Protein AF-A0A0K1FFZ5-F1 (afdb_monomer_lite)

Radius of gyration: 15.05 Å; chains: 1; bounding box: 40×36×36 Å

Sequence (131 aa):
MDTDAEDVLWRAVDPLKYEVVLKKSTYDAHIIGDHSEEDGAERKLYGGQAKSVIERPRFIILLGTKGGRERLMYLDFVLVPKDGRIKLRGLTVIVEKDTMPREVVTWNPINKLKMNCLAEEVVYDGRKAGQ

pLDDT: mean 81.01, std 15.03, range [40.09, 96.19]

Structure (mmCIF, N/CA/C/O backbone):
data_AF-A0A0K1FFZ5-F1
#
_entry.id   AF-A0A0K1FFZ5-F1
#
loop_
_atom_site.group_PDB
_atom_site.id
_atom_site.type_symbol
_atom_site.label_atom_id
_atom_site.label_alt_id
_atom_site.label_comp_id
_atom_site.label_asym_id
_atom_site.label_entity_id
_atom_site.label_seq_id
_atom_site.pdbx_PDB_ins_code
_atom_site.Cartn_x
_atom_site.Cartn_y
_atom_site.Cartn_z
_atom_site.occupancy
_atom_site.B_iso_or_equiv
_atom_site.auth_seq_id
_atom_site.auth_comp_id
_atom_site.auth_asym_id
_atom_site.auth_atom_id
_atom_site.pdbx_PDB_model_num
ATOM 1 N N . MET A 1 1 ? -22.599 16.284 -15.612 1.00 40.09 1 MET A N 1
ATOM 2 C CA . MET A 1 1 ? -21.389 16.478 -14.791 1.00 40.09 1 MET A CA 1
ATOM 3 C C . MET A 1 1 ? -20.983 15.089 -14.349 1.00 40.09 1 MET A C 1
ATOM 5 O O . MET A 1 1 ? -21.634 14.569 -13.464 1.00 40.09 1 MET A O 1
ATOM 9 N N . ASP A 1 2 ? -20.041 14.468 -15.057 1.00 40.44 2 ASP A N 1
ATOM 10 C CA . ASP A 1 2 ? -19.559 13.097 -14.799 1.00 40.44 2 ASP A CA 1
ATOM 11 C C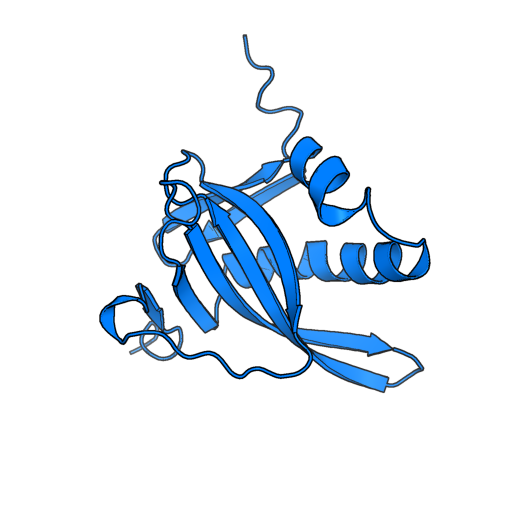 . ASP A 1 2 ? -18.109 12.973 -15.308 1.00 40.44 2 ASP A C 1
ATOM 13 O O . ASP A 1 2 ? -17.758 12.113 -16.106 1.00 40.44 2 ASP A O 1
ATOM 17 N N . THR A 1 3 ? -17.256 13.919 -14.915 1.00 43.94 3 THR A N 1
ATOM 18 C CA . THR A 1 3 ? -15.851 13.980 -15.359 1.00 43.94 3 THR A CA 1
ATOM 19 C C . THR A 1 3 ? -14.893 13.178 -14.476 1.00 43.94 3 THR A C 1
ATOM 21 O O . THR A 1 3 ? -13.750 12.981 -14.863 1.00 43.94 3 THR A O 1
ATOM 24 N N . ASP A 1 4 ? -15.337 12.651 -13.330 1.00 52.41 4 ASP A N 1
ATOM 25 C CA . ASP A 1 4 ? -14.453 11.922 -12.402 1.00 52.41 4 ASP A CA 1
ATOM 26 C C . ASP A 1 4 ? -14.256 10.439 -12.768 1.00 52.41 4 ASP A C 1
ATOM 28 O O . ASP A 1 4 ? -13.361 9.776 -12.242 1.00 52.41 4 ASP A O 1
ATOM 32 N N . ALA A 1 5 ? -15.078 9.894 -13.671 1.00 51.69 5 ALA A N 1
ATOM 33 C CA . ALA A 1 5 ? -14.983 8.496 -14.092 1.00 51.69 5 ALA A CA 1
ATOM 34 C C . ALA A 1 5 ? -13.907 8.254 -15.166 1.00 51.69 5 ALA A C 1
ATOM 36 O O . ALA A 1 5 ? -13.362 7.152 -15.229 1.00 51.69 5 ALA A O 1
ATOM 37 N N . GLU A 1 6 ? -13.580 9.260 -15.985 1.00 54.31 6 GLU A N 1
ATOM 38 C CA . GLU A 1 6 ? -12.656 9.107 -17.122 1.00 54.31 6 GLU A CA 1
ATOM 39 C C . GLU A 1 6 ? -11.170 9.099 -16.715 1.00 54.31 6 GLU A C 1
ATOM 41 O O . GLU A 1 6 ? -10.327 8.627 -17.476 1.00 54.31 6 GLU A O 1
ATOM 46 N N . ASP A 1 7 ? -10.848 9.515 -15.485 1.00 78.81 7 ASP A N 1
ATOM 47 C CA . ASP A 1 7 ? -9.468 9.626 -14.996 1.00 78.81 7 ASP A CA 1
ATOM 48 C C . ASP A 1 7 ? -9.029 8.487 -14.060 1.00 78.81 7 ASP A C 1
ATOM 50 O O . ASP A 1 7 ? -7.956 8.556 -13.463 1.00 78.81 7 ASP A O 1
ATOM 54 N N . VAL A 1 8 ? -9.808 7.415 -13.903 1.00 83.31 8 VAL A N 1
ATOM 55 C CA . VAL A 1 8 ? -9.442 6.287 -13.025 1.00 83.31 8 VAL A CA 1
ATOM 56 C C . VAL A 1 8 ? -8.723 5.192 -13.816 1.00 83.31 8 VAL A C 1
ATOM 58 O O . VAL A 1 8 ? -9.310 4.552 -14.682 1.00 83.31 8 VAL A O 1
ATOM 61 N N . LEU A 1 9 ? -7.458 4.919 -13.478 1.00 84.38 9 LEU A N 1
ATOM 62 C CA . LEU A 1 9 ? -6.666 3.851 -14.103 1.00 84.38 9 LEU A CA 1
ATOM 63 C C . LEU A 1 9 ? -7.110 2.461 -13.649 1.00 84.38 9 LEU A C 1
ATOM 65 O O . LEU A 1 9 ? -7.187 1.534 -14.452 1.00 84.38 9 LEU A O 1
ATOM 69 N N . TRP A 1 10 ? -7.372 2.297 -12.354 1.00 90.44 10 TRP A N 1
ATOM 70 C CA . TRP A 1 10 ? -7.927 1.063 -11.814 1.00 90.44 10 TRP A CA 1
ATOM 71 C C . TRP A 1 10 ? -8.616 1.290 -10.476 1.00 90.44 10 TRP A C 1
ATOM 73 O O . TRP A 1 10 ? -8.389 2.280 -9.777 1.00 90.44 10 TRP A O 1
ATOM 83 N N . ARG A 1 11 ? -9.447 0.309 -10.125 1.00 92.88 11 ARG A N 1
ATOM 84 C CA . ARG A 1 11 ? -10.164 0.207 -8.856 1.00 92.88 11 ARG A CA 1
ATOM 85 C C . ARG A 1 11 ? -9.849 -1.131 -8.193 1.00 92.88 11 ARG A C 1
ATOM 87 O O . ARG A 1 11 ? -9.665 -2.135 -8.892 1.00 92.88 11 ARG A O 1
ATOM 94 N N . ALA A 1 12 ? -9.771 -1.123 -6.871 1.00 93.88 12 ALA A N 1
ATOM 95 C CA . ALA A 1 12 ? -9.561 -2.283 -6.016 1.00 93.88 12 ALA A CA 1
ATOM 96 C C . ALA A 1 12 ? -10.441 -2.168 -4.770 1.00 93.88 12 ALA A C 1
ATOM 98 O O . ALA A 1 12 ? -10.812 -1.069 -4.367 1.00 93.88 12 ALA A O 1
ATOM 99 N N . VAL A 1 13 ? -10.758 -3.300 -4.150 1.00 95.06 13 VAL A N 1
ATOM 100 C CA . VAL A 1 13 ? -11.467 -3.335 -2.868 1.00 95.06 13 VAL A CA 1
ATOM 101 C C . VAL A 1 13 ? -10.536 -3.944 -1.836 1.00 95.06 13 VAL A C 1
ATOM 103 O O . VAL A 1 13 ? -10.008 -5.035 -2.057 1.00 95.06 13 VAL A O 1
ATOM 106 N N . ASP A 1 14 ? -10.327 -3.237 -0.730 1.00 94.25 14 ASP A N 1
ATOM 107 C CA . ASP A 1 14 ? -9.479 -3.719 0.354 1.00 94.25 14 ASP A CA 1
ATOM 108 C C . ASP A 1 14 ? -10.178 -4.812 1.203 1.00 94.25 14 ASP A C 1
ATOM 110 O O . ASP A 1 14 ? -11.401 -5.007 1.128 1.00 94.25 14 ASP A O 1
ATOM 114 N N . PRO A 1 15 ? -9.438 -5.546 2.056 1.00 94.19 15 PRO A N 1
ATOM 115 C CA . PRO A 1 15 ? -10.032 -6.512 2.985 1.00 94.19 15 PRO A CA 1
ATOM 116 C C . PRO A 1 15 ? -11.054 -5.916 3.963 1.00 94.19 15 PRO A C 1
ATOM 118 O O . PRO A 1 15 ? -11.916 -6.641 4.460 1.00 94.19 15 PRO A O 1
ATOM 121 N N . LEU A 1 16 ? -10.980 -4.608 4.219 1.00 92.50 16 LEU A N 1
ATOM 122 C CA . LEU A 1 16 ? -11.894 -3.851 5.076 1.00 92.50 16 LEU A CA 1
ATOM 123 C C . LEU A 1 16 ? -13.149 -3.366 4.318 1.00 92.50 16 LEU A C 1
ATOM 125 O O . LEU A 1 16 ? -13.971 -2.662 4.899 1.00 92.50 16 LEU A O 1
ATOM 129 N N . LYS A 1 17 ? -13.319 -3.787 3.054 1.00 94.00 17 LYS A N 1
ATOM 130 C CA . LYS A 1 17 ? -14.441 -3.486 2.149 1.00 94.00 17 LYS A CA 1
ATOM 131 C C . LYS A 1 17 ? -14.520 -2.036 1.664 1.00 94.00 17 LYS A C 1
ATOM 133 O O . LYS A 1 17 ? -15.564 -1.634 1.155 1.00 94.00 17 LYS A O 1
ATOM 138 N N . TYR A 1 18 ? -13.435 -1.272 1.751 1.00 93.56 18 TYR A N 1
ATOM 139 C CA . TYR A 1 18 ? -13.359 0.057 1.150 1.00 93.56 18 TYR A CA 1
ATOM 140 C C . TYR A 1 18 ? -12.881 -0.022 -0.300 1.00 93.56 18 TYR A C 1
ATOM 142 O O . TYR A 1 18 ? -11.944 -0.751 -0.630 1.00 93.56 18 TYR A O 1
ATOM 150 N N . GLU A 1 19 ? -13.521 0.764 -1.165 1.00 94.75 19 GLU A N 1
ATOM 151 C CA . GLU A 1 19 ? -13.064 0.976 -2.536 1.00 94.75 19 GLU A CA 1
ATOM 152 C C . GLU A 1 19 ? -11.848 1.908 -2.532 1.00 94.75 19 GLU A C 1
ATOM 154 O O . GLU A 1 19 ? -11.870 2.978 -1.918 1.00 94.75 19 GLU A O 1
ATOM 159 N N . VAL A 1 20 ? -10.794 1.488 -3.226 1.00 94.00 20 VAL A N 1
ATOM 160 C CA . VAL A 1 20 ? -9.546 2.222 -3.416 1.00 94.00 20 VAL A CA 1
ATOM 161 C C . VAL A 1 20 ? -9.312 2.404 -4.913 1.00 94.00 20 VAL A C 1
ATOM 163 O O . VAL A 1 20 ? -9.380 1.445 -5.687 1.00 94.00 20 VAL A O 1
ATOM 166 N N . VAL A 1 21 ? -9.008 3.628 -5.330 1.00 93.31 21 VAL A N 1
ATOM 167 C CA . VAL A 1 21 ? -8.819 3.995 -6.733 1.00 93.31 21 VAL A CA 1
ATOM 168 C C . VAL A 1 21 ? -7.445 4.600 -6.974 1.00 93.31 21 VAL A C 1
ATOM 170 O O . VAL A 1 21 ? -6.914 5.352 -6.154 1.00 93.31 21 VAL A O 1
ATOM 173 N N . LEU A 1 22 ? -6.883 4.300 -8.143 1.00 89.69 22 LEU A N 1
ATOM 174 C CA . LEU A 1 22 ? -5.755 5.038 -8.693 1.00 89.69 22 LEU A CA 1
ATOM 175 C C . LEU A 1 22 ? -6.256 5.966 -9.794 1.00 89.69 22 LEU A C 1
ATOM 177 O O . LEU A 1 22 ? -6.754 5.499 -10.819 1.00 89.69 22 LEU A O 1
ATOM 181 N N . LYS A 1 23 ? -6.053 7.270 -9.610 1.00 86.75 23 LYS A N 1
ATOM 182 C CA . LYS A 1 23 ? -6.292 8.274 -10.648 1.00 86.75 23 LYS A CA 1
ATOM 183 C C . LYS A 1 23 ? -5.070 8.437 -11.551 1.00 86.75 23 LYS A C 1
ATOM 185 O O . LYS A 1 23 ? -3.927 8.329 -11.102 1.00 86.75 23 LYS A O 1
ATOM 190 N N . LYS A 1 24 ? -5.319 8.736 -12.822 1.00 79.19 24 LYS A N 1
ATOM 191 C CA . LYS A 1 24 ? -4.317 8.999 -13.853 1.00 79.19 24 LYS A CA 1
ATOM 192 C C . LYS A 1 24 ? -3.487 10.234 -13.517 1.00 79.19 24 LYS A C 1
ATOM 194 O O . LYS A 1 24 ? -2.270 10.176 -13.607 1.00 79.19 24 LYS A O 1
ATOM 199 N N . SER A 1 25 ? -4.118 11.292 -13.009 1.00 75.75 25 SER A N 1
ATOM 200 C CA . SER A 1 25 ? -3.424 12.489 -12.519 1.00 75.75 25 SER A CA 1
ATOM 201 C C . SER A 1 25 ? -2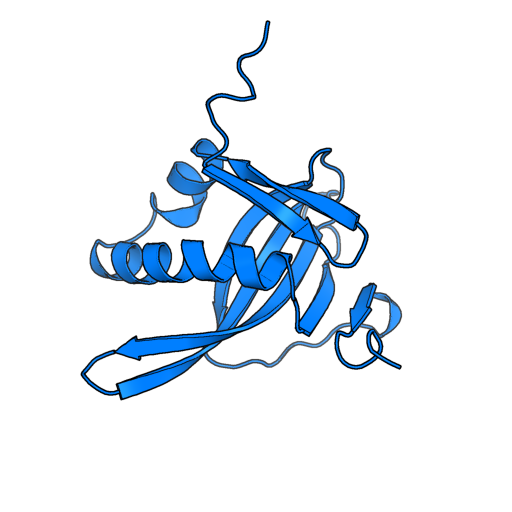.416 12.174 -11.407 1.00 75.75 25 SER A C 1
ATOM 203 O O . SER A 1 25 ? -1.280 12.636 -11.466 1.00 75.75 25 SER A O 1
ATOM 205 N N . THR A 1 26 ? -2.783 11.331 -10.435 1.00 74.12 26 THR A N 1
ATOM 206 C CA . THR A 1 26 ? -1.863 10.885 -9.375 1.00 74.12 26 THR A CA 1
ATOM 207 C C . THR A 1 26 ? -0.725 10.032 -9.930 1.00 74.12 26 THR A C 1
ATOM 209 O O . THR A 1 26 ? 0.424 10.179 -9.519 1.00 74.12 26 THR A O 1
ATOM 212 N N . TYR A 1 27 ? -1.027 9.150 -10.880 1.00 70.62 27 TYR A N 1
ATOM 213 C CA . TYR A 1 27 ? -0.032 8.306 -11.532 1.00 70.62 27 TYR A CA 1
ATOM 214 C C . TYR A 1 27 ? 0.997 9.122 -12.326 1.00 70.62 27 TYR A C 1
ATOM 216 O O . TYR A 1 27 ? 2.206 8.933 -12.169 1.00 70.62 27 TYR A O 1
ATOM 224 N N . ASP A 1 28 ? 0.530 10.079 -13.119 1.00 65.12 28 ASP A N 1
ATOM 225 C CA . ASP A 1 28 ? 1.393 10.910 -13.947 1.00 65.12 28 ASP A CA 1
ATOM 226 C C . ASP A 1 28 ? 2.219 11.876 -13.078 1.00 65.12 28 ASP A C 1
ATOM 228 O O . ASP A 1 28 ? 3.431 11.979 -13.266 1.00 65.12 28 ASP A O 1
ATOM 232 N N . ALA A 1 29 ? 1.610 12.506 -12.065 1.00 62.22 29 ALA A N 1
ATOM 233 C CA . ALA A 1 29 ? 2.269 13.519 -11.236 1.00 62.22 29 ALA A CA 1
ATOM 234 C C . ALA A 1 29 ? 3.182 12.955 -10.133 1.00 62.22 29 ALA A C 1
ATOM 236 O O . ALA A 1 29 ? 4.249 13.506 -9.888 1.00 62.22 29 ALA A O 1
ATOM 237 N N . HIS A 1 30 ? 2.783 11.884 -9.441 1.00 60.62 30 HIS A N 1
ATOM 238 C CA . HIS A 1 30 ? 3.491 11.405 -8.242 1.00 60.62 30 HIS A CA 1
ATOM 239 C C . HIS A 1 30 ? 4.253 10.096 -8.443 1.00 60.62 30 HIS A C 1
ATOM 241 O O . HIS A 1 30 ? 5.024 9.694 -7.568 1.00 60.62 30 HIS A O 1
ATOM 247 N N . ILE A 1 31 ? 4.037 9.406 -9.567 1.00 60.88 31 ILE A N 1
ATOM 248 C CA . ILE A 1 31 ? 4.573 8.059 -9.777 1.00 60.88 31 ILE A CA 1
ATOM 249 C C . ILE A 1 31 ? 5.517 8.015 -10.976 1.00 60.88 31 ILE A C 1
ATOM 251 O O . ILE A 1 31 ? 6.605 7.457 -10.837 1.00 60.88 31 ILE A O 1
ATOM 255 N N . ILE A 1 32 ? 5.168 8.619 -12.114 1.00 58.34 32 ILE A N 1
ATOM 256 C CA . ILE A 1 32 ? 6.045 8.646 -13.297 1.00 58.34 32 ILE A CA 1
ATOM 257 C C . ILE A 1 32 ? 6.853 9.947 -13.412 1.00 58.34 32 ILE A C 1
ATOM 259 O O . ILE A 1 32 ? 8.036 9.874 -13.731 1.00 58.34 32 ILE A O 1
ATOM 263 N N . GLY A 1 33 ? 6.245 11.109 -13.149 1.00 50.53 33 GLY A N 1
ATOM 264 C CA . GLY A 1 33 ? 6.771 12.417 -13.568 1.00 50.53 33 GLY A CA 1
ATOM 265 C C . GLY A 1 33 ? 8.168 12.813 -13.071 1.00 50.53 33 GLY A C 1
ATOM 266 O O . GLY A 1 33 ? 8.873 13.513 -13.789 1.00 50.53 33 GLY A O 1
ATOM 267 N N . ASP A 1 34 ? 8.600 12.334 -11.902 1.00 51.91 34 ASP A N 1
ATOM 268 C CA . ASP A 1 34 ? 9.867 12.752 -11.270 1.00 51.91 34 ASP A CA 1
ATOM 269 C C . ASP A 1 34 ? 11.048 11.780 -11.488 1.00 51.91 34 ASP A C 1
ATOM 271 O O . ASP A 1 34 ? 12.075 11.884 -10.813 1.00 51.91 34 ASP A O 1
ATOM 275 N N . HIS A 1 35 ? 10.925 10.796 -12.388 1.00 53.81 35 HIS A N 1
ATOM 276 C CA . HIS A 1 35 ? 11.851 9.658 -12.428 1.00 53.81 35 HIS A CA 1
ATOM 277 C C . HIS A 1 35 ? 12.456 9.375 -13.808 1.00 53.81 35 HIS A C 1
ATOM 279 O O . HIS A 1 35 ? 11.824 9.572 -14.843 1.00 53.81 35 HIS A O 1
ATOM 285 N N . SER A 1 36 ? 13.705 8.893 -13.817 1.00 56.06 36 SER A N 1
ATOM 286 C CA . SER A 1 36 ? 14.419 8.487 -15.035 1.00 56.06 36 SER A CA 1
ATOM 287 C C . SER A 1 36 ? 13.694 7.347 -15.768 1.00 56.06 36 SER A C 1
ATOM 289 O O . SER A 1 36 ? 12.915 6.605 -15.168 1.00 56.06 36 SER A O 1
ATOM 291 N N . GLU A 1 37 ? 13.960 7.168 -17.067 1.00 54.56 37 GLU A N 1
ATOM 292 C CA . GLU A 1 37 ? 13.309 6.129 -17.889 1.00 54.56 37 GLU A CA 1
ATOM 293 C C . GLU A 1 37 ? 13.448 4.706 -17.302 1.00 54.56 37 GLU A C 1
ATOM 295 O O . GLU A 1 37 ? 12.499 3.919 -17.367 1.00 54.56 37 GLU A O 1
ATOM 300 N N . GLU A 1 38 ? 14.583 4.390 -16.662 1.00 54.06 38 GLU A N 1
ATOM 301 C CA . GLU A 1 38 ? 14.796 3.117 -15.954 1.00 54.06 38 GLU A CA 1
ATOM 302 C C . GLU A 1 38 ? 13.904 2.966 -14.709 1.00 54.06 38 GLU A C 1
ATOM 304 O O . GLU A 1 38 ? 13.291 1.912 -14.512 1.00 54.06 38 GLU A O 1
ATOM 309 N N . ASP A 1 39 ? 13.771 4.017 -13.893 1.00 58.22 39 ASP A N 1
ATOM 310 C CA . ASP A 1 39 ? 12.868 4.018 -12.734 1.00 58.22 39 ASP A CA 1
ATOM 311 C C . ASP A 1 39 ? 11.396 3.932 -13.183 1.00 58.22 39 ASP A C 1
ATOM 313 O O . ASP A 1 39 ? 10.578 3.275 -12.533 1.00 58.22 39 ASP A O 1
ATOM 317 N N . GLY A 1 40 ? 11.047 4.549 -14.316 1.00 58.09 40 GLY A N 1
ATOM 318 C CA . GLY A 1 40 ? 9.703 4.510 -14.894 1.00 58.09 40 GLY A CA 1
ATOM 319 C C . GLY A 1 40 ? 9.265 3.101 -15.306 1.00 58.09 40 GLY A C 1
ATOM 320 O O . GLY A 1 40 ? 8.112 2.719 -15.080 1.00 58.09 40 GLY A O 1
ATOM 321 N N . ALA A 1 41 ? 10.176 2.294 -15.862 1.00 62.47 41 ALA A N 1
ATOM 322 C CA . ALA A 1 41 ? 9.902 0.904 -16.229 1.00 62.47 41 ALA A CA 1
ATOM 323 C C . ALA A 1 41 ? 9.685 0.009 -14.994 1.00 62.47 41 ALA A C 1
ATOM 325 O O . ALA A 1 41 ? 8.715 -0.755 -14.950 1.00 62.47 41 ALA A O 1
ATOM 326 N N . GLU A 1 42 ? 10.524 0.148 -13.959 1.00 64.56 42 GLU A N 1
ATOM 327 C CA . GLU A 1 42 ? 10.325 -0.569 -12.692 1.00 64.56 42 GLU A CA 1
ATOM 328 C C . GLU A 1 42 ? 9.010 -0.137 -12.012 1.00 64.56 42 GLU A C 1
ATOM 330 O O . GLU A 1 42 ? 8.241 -0.978 -11.549 1.00 64.56 42 GLU A O 1
ATOM 335 N N . ARG A 1 43 ? 8.672 1.157 -12.013 1.00 64.62 43 ARG A N 1
ATOM 336 C CA . ARG A 1 43 ? 7.420 1.669 -11.424 1.00 64.62 43 ARG A CA 1
ATOM 337 C C . ARG A 1 43 ? 6.160 1.228 -12.155 1.00 64.62 43 ARG A C 1
ATOM 339 O O . ARG A 1 43 ? 5.156 0.956 -11.492 1.00 64.62 43 ARG A O 1
ATOM 346 N N . LYS A 1 44 ? 6.207 1.089 -13.482 1.00 68.25 44 LYS A N 1
ATOM 347 C CA . LYS A 1 44 ? 5.121 0.483 -14.270 1.00 68.25 44 LYS A CA 1
ATOM 348 C C . LYS A 1 44 ? 4.869 -0.966 -13.860 1.00 68.25 44 LYS A C 1
ATOM 350 O O . LYS A 1 44 ? 3.713 -1.338 -13.671 1.00 68.25 44 LYS A O 1
ATOM 355 N N . LEU A 1 45 ? 5.931 -1.749 -13.649 1.00 74.81 45 LEU A N 1
ATOM 356 C CA . LEU A 1 45 ? 5.821 -3.127 -13.160 1.00 74.81 45 LEU A CA 1
ATOM 357 C C . LEU A 1 45 ? 5.141 -3.179 -11.783 1.00 74.81 45 LEU A C 1
ATOM 359 O O . LEU A 1 45 ? 4.239 -3.992 -11.569 1.00 74.81 45 LEU A O 1
ATOM 363 N N . TYR A 1 46 ? 5.517 -2.277 -10.872 1.00 79.75 46 TYR A N 1
ATOM 364 C CA . TYR A 1 46 ? 4.877 -2.198 -9.559 1.00 79.75 46 TYR A CA 1
ATOM 365 C C . TYR A 1 46 ? 3.426 -1.725 -9.626 1.00 79.75 46 TYR A C 1
ATOM 367 O O . TYR A 1 46 ? 2.661 -2.109 -8.757 1.00 79.75 46 TYR A O 1
ATOM 375 N N . GLY A 1 47 ? 3.004 -0.959 -10.637 1.00 77.50 47 GLY A N 1
ATOM 376 C CA . GLY A 1 47 ? 1.619 -0.483 -10.748 1.00 77.50 47 GLY A CA 1
ATOM 377 C C . GLY A 1 47 ? 0.589 -1.617 -10.807 1.00 77.50 47 GLY A C 1
ATOM 378 O O . GLY A 1 47 ? -0.427 -1.565 -10.114 1.00 77.50 47 GLY A O 1
ATOM 379 N N . GLY A 1 48 ? 0.880 -2.681 -11.564 1.00 78.38 48 GLY A N 1
ATOM 380 C CA . GLY A 1 48 ? 0.035 -3.881 -11.584 1.00 78.38 48 GLY A CA 1
ATOM 381 C C . GLY A 1 48 ? 0.046 -4.633 -10.249 1.00 78.38 48 GLY A C 1
ATOM 382 O O . GLY A 1 48 ? -0.981 -5.141 -9.809 1.00 78.38 48 GLY A O 1
ATOM 383 N N . GLN A 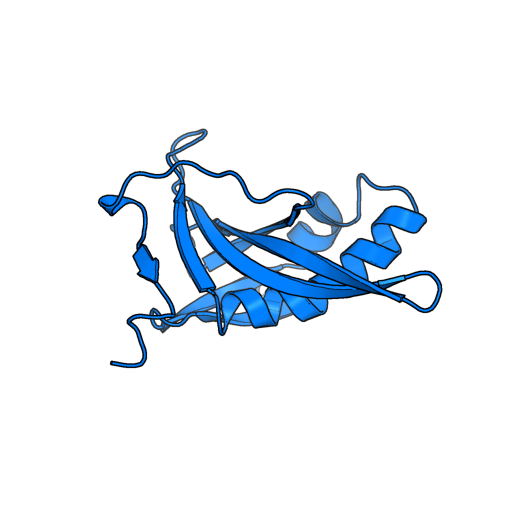1 49 ? 1.193 -4.657 -9.570 1.00 88.38 49 GLN A N 1
ATOM 384 C CA . GLN A 1 49 ? 1.347 -5.320 -8.274 1.00 88.38 49 GLN A CA 1
ATOM 385 C C . GLN A 1 49 ? 0.725 -4.511 -7.127 1.00 88.38 49 GLN A C 1
ATOM 387 O O . GLN A 1 49 ? 0.197 -5.099 -6.191 1.00 88.38 49 GLN A O 1
ATOM 392 N N . ALA A 1 50 ? 0.725 -3.179 -7.211 1.00 90.50 50 ALA A N 1
ATOM 393 C CA . ALA A 1 50 ? 0.157 -2.275 -6.219 1.00 90.50 50 ALA A CA 1
ATOM 394 C C . ALA A 1 50 ? -1.338 -2.535 -6.038 1.00 90.50 50 ALA A C 1
ATOM 396 O O . ALA A 1 50 ? -1.810 -2.600 -4.906 1.00 90.50 50 ALA A O 1
ATOM 397 N N . LYS A 1 51 ? -2.060 -2.783 -7.138 1.00 92.94 51 LYS A N 1
ATOM 398 C CA . LYS A 1 51 ? -3.456 -3.222 -7.083 1.00 92.94 51 LYS A CA 1
ATOM 399 C C . LYS A 1 51 ? -3.609 -4.494 -6.237 1.00 92.94 51 LYS A C 1
ATOM 401 O O . LYS A 1 51 ? -4.416 -4.515 -5.314 1.00 92.94 51 LYS A O 1
ATOM 406 N N . SER A 1 52 ? -2.793 -5.517 -6.491 1.00 92.12 52 SER A N 1
ATOM 407 C CA . SER A 1 52 ? -2.815 -6.763 -5.713 1.00 92.12 52 SER A CA 1
ATOM 408 C C . SER A 1 52 ? -2.480 -6.545 -4.234 1.00 92.12 52 SER A C 1
ATOM 410 O O . SER A 1 52 ? -3.093 -7.176 -3.378 1.00 92.12 52 SER A O 1
ATOM 412 N N . VAL A 1 53 ? -1.553 -5.629 -3.922 1.00 94.88 53 VAL A N 1
ATOM 413 C CA . VAL A 1 53 ? -1.223 -5.251 -2.536 1.00 94.88 53 VAL A CA 1
ATOM 414 C C . VAL A 1 53 ? -2.406 -4.580 -1.835 1.00 94.88 53 VAL A C 1
ATOM 416 O O . VAL A 1 53 ? -2.585 -4.789 -0.641 1.00 94.88 53 VAL A O 1
ATOM 419 N N . ILE A 1 54 ? -3.239 -3.815 -2.546 1.00 96.19 54 ILE A N 1
ATOM 420 C CA . ILE A 1 54 ? -4.482 -3.269 -1.980 1.00 96.19 54 ILE A CA 1
ATOM 421 C C . ILE A 1 54 ? -5.517 -4.370 -1.726 1.00 96.19 54 ILE A C 1
ATOM 423 O O . ILE A 1 54 ? -6.149 -4.384 -0.673 1.00 96.19 54 ILE A O 1
ATOM 427 N N . GLU A 1 55 ? -5.699 -5.290 -2.675 1.00 94.56 55 GLU A N 1
ATOM 428 C CA . GLU A 1 55 ? -6.717 -6.346 -2.577 1.00 94.56 55 GLU A CA 1
ATOM 429 C C . GLU A 1 55 ? -6.367 -7.402 -1.519 1.00 94.56 55 GLU A C 1
ATOM 431 O O . GLU A 1 55 ? -7.251 -7.957 -0.861 1.00 94.56 55 GLU A O 1
ATOM 436 N N . ARG A 1 56 ? -5.075 -7.715 -1.365 1.00 93.62 56 ARG A N 1
ATOM 437 C CA . ARG A 1 56 ? -4.569 -8.759 -0.463 1.00 93.62 56 ARG A CA 1
ATOM 438 C C . ARG A 1 56 ? -3.292 -8.313 0.262 1.00 93.62 56 ARG A C 1
ATOM 440 O O . ARG A 1 56 ? -2.257 -8.955 0.112 1.00 93.62 56 ARG A O 1
ATOM 447 N N . PRO A 1 57 ? -3.340 -7.238 1.063 1.00 95.50 57 PRO A N 1
ATOM 448 C CA . PRO A 1 57 ? -2.186 -6.782 1.818 1.00 95.50 57 PRO A CA 1
ATOM 449 C C . PRO A 1 57 ? -1.764 -7.831 2.845 1.00 95.50 57 PRO A C 1
ATOM 451 O O . PRO A 1 57 ? -2.585 -8.573 3.390 1.00 95.50 57 PRO A O 1
ATOM 454 N N . ARG A 1 58 ?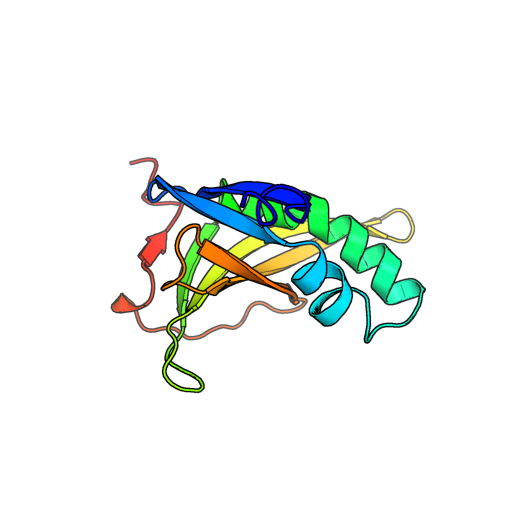 -0.483 -7.822 3.208 1.00 94.31 58 ARG A N 1
ATOM 455 C CA . ARG A 1 58 ? -0.016 -8.486 4.423 1.00 94.31 58 ARG A CA 1
ATOM 456 C C . ARG A 1 58 ? -0.402 -7.690 5.665 1.00 94.31 58 ARG A C 1
ATOM 458 O O . ARG A 1 58 ? -0.829 -8.286 6.652 1.00 94.31 58 ARG A O 1
ATOM 465 N N . PHE A 1 59 ? -0.265 -6.368 5.602 1.00 94.38 59 PHE A N 1
ATOM 466 C CA . PHE A 1 59 ? -0.645 -5.445 6.668 1.00 94.38 59 PHE A CA 1
ATOM 467 C C . PHE A 1 59 ? -1.310 -4.192 6.098 1.00 94.38 59 PHE A C 1
ATOM 469 O O . PHE A 1 59 ? -0.922 -3.725 5.025 1.00 94.38 59 PHE A O 1
ATOM 476 N N . ILE A 1 60 ? -2.261 -3.629 6.848 1.00 95.88 60 ILE A N 1
ATOM 477 C CA . ILE A 1 60 ? -2.727 -2.247 6.665 1.00 95.88 60 ILE A CA 1
ATOM 478 C C . ILE A 1 60 ? -2.406 -1.493 7.945 1.00 95.88 60 ILE A C 1
ATOM 480 O O . ILE A 1 60 ? -2.791 -1.924 9.034 1.00 95.88 60 ILE A O 1
ATOM 484 N N . ILE A 1 61 ? -1.680 -0.390 7.806 1.00 94.44 61 ILE A N 1
ATOM 485 C CA . ILE A 1 61 ? -1.153 0.378 8.929 1.00 94.44 61 ILE A CA 1
ATOM 486 C C . ILE A 1 61 ? -1.587 1.829 8.781 1.00 94.44 61 ILE A C 1
ATOM 488 O O . ILE A 1 61 ? -1.413 2.431 7.722 1.00 94.44 61 ILE A O 1
ATOM 492 N N . LEU A 1 62 ? -2.167 2.381 9.839 1.00 93.06 62 LEU A N 1
ATOM 493 C CA . LEU A 1 62 ? -2.520 3.784 9.937 1.00 93.06 62 LEU A CA 1
ATOM 494 C C . LEU A 1 62 ? -1.245 4.598 10.153 1.00 93.06 62 LEU A C 1
ATOM 496 O O . LEU A 1 62 ? -0.527 4.410 11.129 1.00 93.06 62 LEU A O 1
ATOM 500 N N . LEU A 1 63 ? -0.958 5.497 9.221 1.00 88.19 63 LEU A N 1
ATOM 501 C CA . LEU A 1 63 ? 0.115 6.468 9.343 1.00 88.19 63 LEU A CA 1
ATOM 502 C C . LEU A 1 63 ? -0.449 7.759 9.933 1.00 88.19 63 LEU A C 1
ATOM 504 O O . LEU A 1 63 ? -1.444 8.293 9.436 1.00 88.19 63 LEU A O 1
ATOM 508 N N . GLY A 1 64 ? 0.228 8.278 10.959 1.00 72.94 64 GLY A N 1
ATOM 509 C CA . GLY A 1 64 ? -0.106 9.561 11.566 1.00 72.94 64 GLY A CA 1
ATOM 510 C C . GLY A 1 64 ? -0.099 10.730 10.571 1.00 72.94 64 GLY A C 1
ATOM 511 O O . GLY A 1 64 ? 0.540 10.703 9.514 1.00 72.94 64 GLY A O 1
ATOM 512 N N . THR A 1 65 ? -0.815 11.792 10.936 1.00 58.16 65 THR A N 1
ATOM 513 C CA . THR A 1 65 ? -1.084 12.958 10.089 1.00 58.16 65 THR A CA 1
ATOM 514 C C . THR A 1 65 ? 0.179 13.759 9.773 1.00 58.16 65 THR A C 1
ATOM 516 O O . THR A 1 65 ? 0.608 14.606 10.559 1.00 58.16 65 THR A O 1
ATOM 519 N N . LYS A 1 66 ? 0.742 13.594 8.573 1.00 51.66 66 LYS A N 1
ATOM 520 C CA . LYS A 1 66 ? 1.632 14.613 8.000 1.00 51.66 66 LYS A CA 1
ATOM 521 C C . LYS A 1 66 ? 0.750 15.644 7.287 1.00 51.66 66 LYS A C 1
ATOM 523 O O . LYS A 1 66 ? 0.342 15.426 6.154 1.00 51.66 66 LYS A O 1
ATOM 528 N N . GLY A 1 67 ? 0.412 16.738 7.977 1.00 57.56 67 GLY A N 1
ATOM 529 C CA . GLY A 1 67 ? -0.437 17.812 7.432 1.00 57.56 67 GLY A CA 1
ATOM 530 C C . GLY A 1 67 ? -1.947 17.646 7.657 1.00 57.56 67 GLY A C 1
ATOM 531 O O . GLY A 1 67 ? -2.733 18.139 6.857 1.00 57.56 67 GLY A O 1
ATOM 532 N N . GLY A 1 68 ? -2.359 16.951 8.724 1.00 64.69 68 GLY A N 1
ATOM 533 C CA . GLY A 1 68 ? -3.769 16.854 9.137 1.00 64.69 68 GLY A CA 1
ATOM 534 C C . GLY A 1 68 ? -4.632 15.852 8.364 1.00 64.69 68 GLY A C 1
ATOM 535 O O . GLY A 1 68 ? -5.830 15.805 8.607 1.00 64.69 68 GLY A O 1
ATOM 536 N N . ARG A 1 69 ? -4.045 15.056 7.461 1.00 74.50 69 ARG A N 1
ATOM 537 C CA . ARG A 1 69 ? -4.746 13.991 6.728 1.00 74.50 69 ARG A CA 1
ATOM 538 C C . ARG A 1 69 ? -4.207 12.620 7.111 1.00 74.50 69 ARG A C 1
ATOM 540 O O . ARG A 1 69 ? -2.985 12.437 7.161 1.00 74.50 69 ARG A O 1
ATOM 547 N N . GLU A 1 70 ? -5.102 11.697 7.442 1.00 88.62 70 GLU A N 1
ATOM 548 C CA . GLU A 1 70 ? -4.741 10.341 7.843 1.00 88.62 70 GLU A CA 1
ATOM 549 C C . GLU A 1 70 ? -4.502 9.459 6.619 1.00 88.62 70 GLU A C 1
ATOM 551 O O . GLU A 1 70 ? -5.278 9.448 5.665 1.00 88.62 70 GLU A O 1
ATOM 556 N N . ARG A 1 71 ? -3.441 8.652 6.659 1.00 92.44 71 ARG A N 1
ATOM 557 C CA . ARG A 1 71 ? -3.089 7.779 5.536 1.00 92.44 71 ARG A CA 1
ATOM 558 C C . ARG A 1 71 ? -3.013 6.332 5.958 1.00 92.44 71 ARG A C 1
ATOM 560 O O . ARG A 1 71 ? -2.657 6.015 7.085 1.00 92.44 71 ARG A O 1
ATOM 567 N N . LEU A 1 72 ? -3.305 5.449 5.019 1.00 94.56 72 LEU A N 1
ATOM 568 C CA . LEU A 1 72 ? -3.142 4.015 5.174 1.00 94.56 72 LEU A CA 1
ATOM 569 C C . LEU A 1 72 ? -1.934 3.565 4.360 1.00 94.56 72 LEU A C 1
ATOM 571 O O . LEU A 1 72 ? -1.809 3.893 3.181 1.00 94.56 72 LEU A O 1
ATOM 575 N N . MET A 1 73 ? -1.053 2.800 4.990 1.00 94.81 73 MET A N 1
ATOM 576 C CA . MET A 1 73 ? 0.003 2.053 4.330 1.00 94.81 73 MET A CA 1
ATOM 577 C C . MET A 1 73 ? -0.439 0.605 4.186 1.00 94.81 73 MET A C 1
ATOM 579 O O . MET A 1 73 ? -0.555 -0.122 5.170 1.00 94.81 73 MET A O 1
ATOM 583 N N . TYR A 1 74 ? -0.623 0.182 2.947 1.00 96.06 74 TYR A N 1
ATOM 584 C CA . TYR A 1 74 ? -0.769 -1.215 2.577 1.00 96.06 74 TYR A CA 1
ATOM 585 C C . TYR A 1 74 ? 0.618 -1.766 2.306 1.00 96.06 74 TYR A C 1
ATOM 587 O O . TYR A 1 74 ? 1.405 -1.125 1.613 1.00 96.06 74 TYR A O 1
ATOM 595 N N . LEU A 1 75 ? 0.933 -2.931 2.853 1.00 94.94 75 LEU A N 1
ATOM 596 C CA . LEU A 1 75 ? 2.239 -3.558 2.697 1.00 94.94 75 LEU A CA 1
ATOM 597 C C . LEU A 1 75 ? 2.061 -5.018 2.308 1.00 94.94 75 LEU A C 1
ATOM 599 O O . LEU A 1 75 ? 1.328 -5.742 2.978 1.00 94.94 75 LEU A O 1
ATOM 603 N N . ASP A 1 76 ? 2.801 -5.461 1.297 1.00 94.75 76 ASP A N 1
ATOM 604 C CA . ASP A 1 76 ? 3.044 -6.879 1.023 1.00 94.75 76 ASP A CA 1
ATOM 605 C C . ASP A 1 76 ? 4.425 -7.080 0.372 1.00 94.75 76 ASP A C 1
ATOM 607 O O . ASP A 1 76 ? 5.159 -6.117 0.135 1.00 94.75 76 ASP A O 1
ATOM 611 N N . PHE A 1 77 ? 4.805 -8.328 0.104 1.00 91.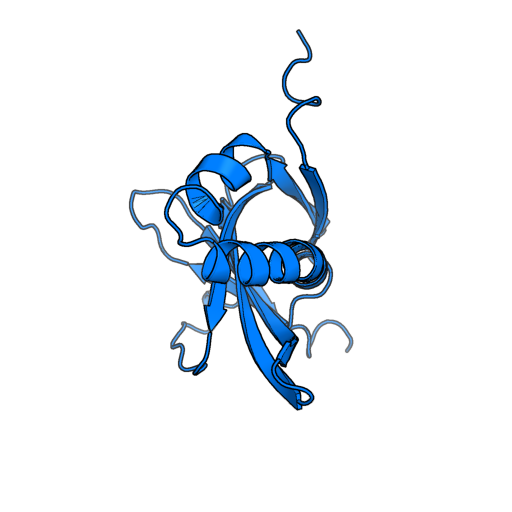50 77 PHE A N 1
ATOM 612 C CA . PHE A 1 77 ? 6.001 -8.676 -0.649 1.00 91.50 77 PHE A CA 1
ATOM 613 C C . PHE A 1 77 ? 5.680 -8.996 -2.106 1.00 91.50 77 PHE A C 1
ATOM 615 O O . PHE A 1 77 ? 4.719 -9.691 -2.421 1.00 91.50 77 PHE A O 1
ATOM 622 N N . VAL A 1 78 ? 6.546 -8.538 -3.001 1.00 89.50 78 VAL A N 1
ATOM 623 C CA . VAL A 1 78 ? 6.407 -8.705 -4.441 1.00 89.50 78 VAL A CA 1
ATOM 624 C C . VAL A 1 78 ? 7.676 -9.266 -5.074 1.00 89.50 78 VAL A C 1
ATOM 626 O O . VAL A 1 78 ? 8.792 -9.062 -4.584 1.00 89.50 78 VAL A O 1
ATOM 629 N N . LEU A 1 79 ? 7.495 -9.979 -6.185 1.00 87.88 79 LEU A N 1
ATOM 630 C CA . LEU A 1 79 ? 8.571 -10.560 -6.982 1.00 87.88 79 LEU A CA 1
ATOM 631 C C . LEU A 1 79 ? 8.874 -9.665 -8.187 1.00 87.88 79 LEU A C 1
ATOM 633 O O . LEU A 1 79 ? 7.978 -9.286 -8.942 1.00 87.88 79 LEU A O 1
ATOM 637 N N . VAL A 1 80 ? 10.153 -9.351 -8.373 1.00 84.00 80 VAL A N 1
ATOM 638 C CA . VAL A 1 80 ? 10.647 -8.434 -9.404 1.00 84.00 80 VAL A CA 1
ATOM 639 C C . VAL A 1 80 ? 11.717 -9.148 -10.227 1.00 84.00 80 VAL A C 1
ATOM 641 O O . VAL A 1 80 ? 12.834 -9.346 -9.735 1.00 84.00 80 VAL A O 1
ATOM 644 N N . PRO A 1 81 ? 11.407 -9.562 -11.465 1.00 83.38 81 PRO A N 1
ATOM 645 C CA . PRO A 1 81 ? 12.404 -10.106 -12.377 1.00 83.38 81 PRO A CA 1
ATOM 646 C C . PRO A 1 81 ? 13.428 -9.026 -12.753 1.00 83.38 81 PRO A C 1
ATOM 648 O O . PRO A 1 81 ? 13.050 -7.942 -13.189 1.00 83.38 81 PRO A O 1
ATOM 651 N N . LYS A 1 82 ? 14.724 -9.305 -12.585 1.00 80.62 82 LYS A N 1
ATOM 652 C CA . LYS A 1 82 ? 15.825 -8.420 -12.993 1.00 80.62 82 LYS A CA 1
ATOM 653 C C . LYS A 1 82 ? 17.080 -9.243 -13.282 1.00 80.62 82 LYS A C 1
ATOM 655 O O . LYS A 1 82 ? 17.479 -10.058 -12.452 1.00 80.62 82 LYS A O 1
ATOM 660 N N . ASP A 1 83 ? 17.680 -9.036 -14.452 1.00 83.75 83 ASP A N 1
ATOM 661 C CA . ASP A 1 83 ? 18.933 -9.676 -14.893 1.00 83.75 83 ASP A CA 1
ATOM 662 C C . ASP A 1 83 ? 18.905 -11.218 -14.819 1.00 83.75 83 ASP A C 1
ATOM 664 O O . ASP A 1 83 ? 19.823 -11.858 -14.304 1.00 83.75 83 ASP A O 1
ATOM 668 N N . GLY A 1 84 ? 17.800 -11.831 -15.266 1.00 85.69 84 GLY A N 1
ATOM 669 C CA . GLY A 1 84 ? 17.610 -13.289 -15.224 1.00 85.69 84 GLY A CA 1
ATOM 670 C C . GLY A 1 84 ? 17.414 -13.871 -13.817 1.00 85.69 84 GLY A C 1
ATOM 671 O O . GLY A 1 84 ? 17.420 -15.088 -13.644 1.00 85.69 84 GLY A O 1
ATOM 672 N N . ARG A 1 85 ? 17.239 -13.020 -12.799 1.00 87.88 85 ARG A N 1
ATOM 673 C CA . ARG A 1 85 ? 16.979 -13.403 -11.404 1.00 87.88 85 ARG A CA 1
ATOM 674 C C . ARG A 1 85 ? 15.645 -12.837 -10.933 1.00 87.88 85 ARG A C 1
ATOM 676 O O . ARG A 1 85 ? 15.125 -11.883 -11.503 1.00 87.88 85 ARG A O 1
ATOM 683 N N . ILE A 1 86 ? 15.116 -13.393 -9.847 1.00 85.50 86 ILE A N 1
ATOM 684 C CA . ILE A 1 86 ? 13.940 -12.853 -9.161 1.00 85.50 86 ILE A CA 1
ATOM 685 C C . ILE A 1 86 ? 14.406 -12.172 -7.875 1.00 85.50 86 ILE A C 1
ATOM 687 O O . ILE A 1 86 ? 15.031 -12.800 -7.021 1.00 85.50 86 ILE A O 1
ATOM 691 N N . LYS A 1 87 ? 14.108 -10.880 -7.734 1.00 86.31 87 LYS A N 1
ATOM 692 C CA . LYS A 1 87 ? 14.299 -10.126 -6.493 1.00 86.31 87 LYS A CA 1
ATOM 693 C C . LYS A 1 87 ? 12.990 -10.122 -5.711 1.00 86.31 87 LYS A C 1
ATOM 695 O O . LYS A 1 87 ? 11.947 -9.798 -6.267 1.00 86.31 87 LYS A O 1
ATOM 700 N N . LEU A 1 88 ? 13.052 -10.445 -4.425 1.00 87.38 88 LEU A N 1
ATOM 701 C CA . LEU A 1 88 ? 11.939 -10.250 -3.498 1.00 87.38 88 LEU A CA 1
ATOM 702 C C . LEU A 1 88 ? 12.062 -8.854 -2.877 1.00 87.38 88 LEU A C 1
ATOM 704 O O . LEU A 1 88 ? 13.126 -8.504 -2.361 1.00 87.38 88 LEU A O 1
ATOM 708 N N . ARG A 1 89 ? 10.996 -8.056 -2.926 1.00 89.00 89 ARG A N 1
ATOM 709 C CA . ARG A 1 89 ? 10.937 -6.719 -2.316 1.00 89.00 89 ARG A CA 1
ATOM 710 C C . ARG A 1 89 ? 9.661 -6.559 -1.514 1.00 89.00 89 ARG A C 1
ATOM 712 O O . ARG A 1 89 ? 8.662 -7.182 -1.840 1.00 89.00 89 ARG A O 1
ATOM 719 N N . GLY A 1 90 ? 9.676 -5.715 -0.488 1.00 91.44 90 GLY A N 1
ATOM 720 C CA . GLY A 1 90 ? 8.412 -5.202 0.037 1.00 91.44 90 GLY A CA 1
ATOM 721 C C . GLY A 1 90 ? 7.878 -4.131 -0.911 1.00 91.44 90 GLY A C 1
ATOM 722 O O . GLY A 1 90 ? 8.666 -3.411 -1.526 1.00 91.44 90 GLY A O 1
ATOM 723 N N . LEU A 1 91 ? 6.566 -4.006 -1.022 1.00 92.56 91 LEU A N 1
ATOM 724 C CA . LEU A 1 91 ? 5.902 -2.915 -1.719 1.00 92.56 91 LEU A CA 1
ATOM 725 C C . LEU A 1 91 ? 4.924 -2.268 -0.748 1.00 92.56 91 LEU A C 1
ATOM 727 O O . LEU A 1 91 ? 4.036 -2.939 -0.223 1.00 92.56 91 LEU A O 1
ATOM 731 N N . THR A 1 92 ? 5.107 -0.973 -0.504 1.00 93.31 92 THR A N 1
ATOM 732 C CA . THR A 1 92 ? 4.134 -0.173 0.235 1.00 93.31 92 THR A CA 1
ATOM 733 C C . THR A 1 92 ? 3.263 0.599 -0.741 1.00 93.31 92 THR A C 1
ATOM 735 O O . THR A 1 92 ? 3.776 1.179 -1.695 1.00 93.31 92 THR A O 1
ATOM 738 N N . VAL A 1 93 ? 1.956 0.633 -0.506 1.00 94.00 93 VAL A N 1
ATOM 739 C CA . VAL A 1 93 ? 1.008 1.492 -1.222 1.00 94.00 93 VAL A CA 1
ATOM 740 C C . VAL A 1 93 ? 0.379 2.427 -0.200 1.00 94.00 93 VAL A C 1
ATOM 742 O O . VAL A 1 93 ? -0.166 1.980 0.806 1.00 94.00 93 VAL A O 1
ATOM 745 N N . ILE A 1 94 ? 0.508 3.730 -0.429 1.00 93.00 94 ILE A N 1
ATOM 746 C CA . ILE A 1 94 ? 0.000 4.773 0.458 1.00 93.00 94 ILE A CA 1
ATOM 747 C C . ILE A 1 94 ? -1.317 5.283 -0.099 1.00 93.00 94 ILE A C 1
ATOM 749 O O . ILE A 1 94 ? -1.391 5.662 -1.268 1.00 93.00 94 ILE A O 1
ATOM 753 N N . VAL A 1 95 ? -2.334 5.317 0.750 1.00 93.62 95 VAL A N 1
ATOM 754 C CA . VAL A 1 95 ? -3.707 5.669 0.394 1.00 93.62 95 VAL A CA 1
ATOM 755 C C . VAL A 1 95 ? -4.224 6.735 1.353 1.00 93.62 95 VAL A C 1
ATOM 757 O O . VAL A 1 95 ? -3.965 6.669 2.554 1.00 93.62 95 VAL A O 1
ATOM 760 N N . GLU A 1 96 ? -4.953 7.714 0.831 1.00 92.38 96 GLU A N 1
ATOM 761 C CA . GLU A 1 96 ? -5.615 8.751 1.620 1.00 92.38 96 GLU A CA 1
ATOM 762 C C . GLU A 1 96 ? -6.883 8.174 2.267 1.00 92.38 96 GLU A C 1
ATOM 764 O O . GLU A 1 96 ? -7.795 7.719 1.570 1.00 92.38 96 GLU A O 1
ATOM 769 N N . LYS A 1 97 ? -6.935 8.140 3.604 1.00 90.25 97 LYS A N 1
ATOM 770 C CA . LYS A 1 97 ? -7.984 7.421 4.350 1.00 90.25 97 LYS A CA 1
ATOM 771 C C . LYS A 1 97 ? -9.352 8.087 4.215 1.00 90.25 97 LYS A C 1
ATOM 773 O O . LYS A 1 97 ? -10.353 7.377 4.131 1.00 90.25 97 LYS A O 1
ATOM 778 N N . ASP A 1 98 ? -9.358 9.419 4.181 1.00 89.00 98 ASP A N 1
ATOM 779 C CA . ASP A 1 98 ? -10.555 10.262 4.317 1.00 89.00 98 ASP A CA 1
ATOM 780 C C . ASP A 1 98 ? -11.243 10.578 2.977 1.00 89.00 98 ASP A C 1
ATOM 782 O O . ASP A 1 98 ? -12.211 11.334 2.923 1.00 89.00 98 ASP A O 1
ATOM 786 N N . THR A 1 99 ? -10.745 10.007 1.878 1.00 87.44 99 THR A N 1
ATOM 787 C CA . THR A 1 99 ? -11.350 10.144 0.544 1.00 87.44 99 THR A CA 1
ATOM 788 C C . THR A 1 99 ? -12.358 9.024 0.282 1.00 87.44 99 THR A C 1
ATOM 790 O O . THR A 1 99 ? -12.205 7.908 0.783 1.00 87.44 99 THR A O 1
ATOM 793 N N . MET A 1 100 ? -13.403 9.322 -0.497 1.00 87.56 100 MET A N 1
ATOM 794 C CA . MET A 1 100 ? -14.444 8.363 -0.873 1.00 87.56 100 MET A CA 1
ATOM 795 C C . MET A 1 100 ? -14.726 8.467 -2.388 1.00 87.56 100 MET A C 1
ATOM 797 O O . MET A 1 100 ? -15.331 9.454 -2.807 1.00 87.56 100 MET A O 1
ATOM 801 N N . PRO A 1 101 ? -14.315 7.485 -3.216 1.00 89.62 101 PRO A N 1
ATOM 802 C CA . PRO A 1 101 ? -13.512 6.312 -2.857 1.00 89.62 101 PRO A CA 1
ATOM 803 C C . PRO A 1 101 ? -12.108 6.703 -2.375 1.00 89.62 101 PRO A C 1
ATOM 805 O O . PRO A 1 101 ? -11.640 7.809 -2.642 1.00 89.62 101 PRO A O 1
ATOM 808 N N . ARG A 1 102 ? -11.429 5.799 -1.662 1.00 93.44 102 ARG A N 1
ATOM 809 C CA . ARG A 1 102 ? -10.085 6.065 -1.142 1.00 93.44 102 ARG A CA 1
ATOM 810 C C . ARG A 1 102 ? -9.086 6.218 -2.282 1.00 93.44 102 ARG A C 1
ATOM 812 O O . ARG A 1 102 ? -9.086 5.419 -3.212 1.00 93.44 102 ARG A O 1
ATOM 819 N N . GLU A 1 103 ? -8.186 7.186 -2.200 1.00 91.44 103 GLU A N 1
ATOM 820 C CA . GLU A 1 103 ? -7.273 7.501 -3.301 1.00 91.44 103 GLU A CA 1
ATOM 821 C C . GLU A 1 103 ? -5.845 7.047 -3.011 1.00 91.44 103 GLU A C 1
ATOM 823 O O . GLU A 1 103 ? -5.256 7.387 -1.982 1.00 91.44 103 GLU A O 1
ATOM 828 N N . VAL A 1 104 ? -5.260 6.291 -3.941 1.00 91.62 104 VAL A N 1
ATOM 829 C CA . VAL A 1 104 ? -3.825 5.992 -3.917 1.00 91.62 104 VAL A CA 1
ATOM 830 C C . VAL A 1 104 ? -3.050 7.289 -4.107 1.00 91.62 104 VAL A C 1
ATOM 832 O O . VAL A 1 104 ? -3.277 8.017 -5.068 1.00 91.62 104 VAL A O 1
ATOM 835 N N . VAL A 1 105 ? -2.098 7.540 -3.213 1.00 88.19 105 VAL A N 1
ATOM 836 C CA . VAL A 1 105 ? -1.200 8.700 -3.246 1.00 88.19 105 VAL A CA 1
ATOM 837 C C . VAL A 1 105 ? 0.127 8.336 -3.908 1.00 88.19 105 VAL A C 1
ATOM 839 O O . VAL A 1 105 ? 0.658 9.096 -4.709 1.00 88.19 105 VAL A O 1
ATOM 842 N N . THR A 1 106 ? 0.697 7.183 -3.549 1.00 87.81 106 THR A N 1
ATOM 843 C CA . THR A 1 106 ? 1.993 6.716 -4.064 1.00 87.81 106 THR A CA 1
ATOM 844 C C . THR A 1 106 ? 2.205 5.237 -3.733 1.00 87.81 106 THR A C 1
ATOM 846 O O . THR A 1 106 ? 1.514 4.683 -2.875 1.00 87.81 106 THR A O 1
ATOM 849 N N . TRP A 1 107 ? 3.193 4.599 -4.354 1.00 90.19 107 TRP A N 1
ATOM 850 C CA . TRP A 1 107 ? 3.717 3.308 -3.915 1.00 90.19 107 TRP A CA 1
ATOM 851 C C . TRP A 1 107 ? 5.236 3.281 -3.972 1.00 90.19 107 TRP A C 1
ATOM 853 O O . TRP A 1 107 ? 5.851 3.862 -4.865 1.00 90.19 107 TRP A O 1
ATOM 863 N N . ASN A 1 108 ? 5.847 2.576 -3.022 1.00 87.12 108 ASN A N 1
ATOM 864 C CA . ASN A 1 108 ? 7.292 2.543 -2.866 1.00 87.12 108 ASN A CA 1
ATOM 865 C C . ASN A 1 108 ? 7.788 1.102 -2.691 1.00 87.12 108 ASN A C 1
ATOM 867 O O . ASN A 1 108 ? 7.433 0.442 -1.707 1.00 87.12 108 ASN A O 1
ATOM 871 N N . PRO A 1 109 ? 8.638 0.596 -3.601 1.00 87.25 109 PRO A N 1
ATOM 872 C CA . PRO A 1 109 ? 9.359 -0.639 -3.350 1.00 87.25 109 PRO A CA 1
ATOM 873 C C . PRO A 1 109 ? 10.408 -0.404 -2.256 1.00 87.25 109 PRO A C 1
ATOM 875 O O . PRO A 1 109 ? 11.205 0.532 -2.319 1.00 87.25 109 PRO A O 1
ATOM 878 N N . ILE A 1 110 ? 10.445 -1.278 -1.255 1.00 86.12 110 ILE A N 1
ATOM 879 C CA . ILE A 1 110 ? 11.376 -1.205 -0.129 1.00 86.12 110 ILE A CA 1
ATOM 880 C C . ILE A 1 110 ? 12.398 -2.344 -0.197 1.00 86.12 110 ILE A C 1
ATOM 882 O O . ILE A 1 110 ? 12.064 -3.525 -0.299 1.00 86.12 110 ILE A O 1
ATOM 886 N N . ASN A 1 111 ? 13.679 -1.975 -0.115 1.00 77.56 111 ASN A N 1
ATOM 887 C CA . ASN A 1 111 ? 14.797 -2.927 -0.119 1.00 77.56 111 ASN A CA 1
ATOM 888 C C . ASN A 1 111 ? 15.068 -3.539 1.263 1.00 77.56 111 ASN A C 1
ATOM 890 O O . ASN A 1 111 ? 15.644 -4.619 1.361 1.00 77.56 111 ASN A O 1
ATOM 894 N N . LYS A 1 112 ? 14.696 -2.836 2.337 1.00 79.56 112 LYS A N 1
ATOM 895 C CA . LYS A 1 112 ? 14.852 -3.283 3.724 1.00 79.56 112 LYS A CA 1
ATOM 896 C C . LYS A 1 112 ? 13.583 -2.929 4.483 1.00 79.56 112 LYS A C 1
ATOM 898 O O . LYS A 1 112 ? 13.265 -1.752 4.624 1.00 79.56 112 LYS A O 1
ATOM 903 N N . LEU A 1 113 ? 12.869 -3.939 4.968 1.00 76.94 113 LEU A N 1
ATOM 904 C CA . LEU A 1 113 ? 11.697 -3.732 5.808 1.00 76.94 113 LEU A CA 1
ATOM 905 C C . LEU A 1 113 ? 12.152 -3.618 7.266 1.00 76.94 113 LEU A C 1
ATOM 907 O O . LEU A 1 113 ? 12.377 -4.619 7.940 1.00 76.94 113 LEU A O 1
ATOM 911 N N . LYS A 1 114 ? 12.314 -2.383 7.739 1.00 80.19 114 LYS A N 1
ATOM 912 C CA . LYS A 1 114 ? 12.418 -2.069 9.164 1.00 80.19 114 LYS A CA 1
ATOM 913 C C . LYS A 1 114 ? 11.468 -0.918 9.440 1.00 80.19 114 LYS A C 1
ATOM 915 O O . LYS A 1 114 ? 11.737 0.208 9.035 1.00 80.19 114 LYS A O 1
ATOM 920 N N . MET A 1 115 ? 10.354 -1.220 10.089 1.00 78.94 115 MET A N 1
ATOM 921 C CA . MET A 1 115 ? 9.333 -0.241 10.424 1.00 78.94 115 MET A CA 1
ATOM 922 C C . MET A 1 115 ? 8.882 -0.474 11.854 1.00 78.94 115 MET A C 1
ATOM 924 O O . MET A 1 115 ? 8.670 -1.616 12.257 1.00 78.94 115 MET A O 1
ATOM 928 N N . ASN A 1 116 ? 8.762 0.619 12.595 1.00 82.81 116 ASN A N 1
ATOM 929 C CA . ASN A 1 116 ? 8.191 0.622 13.927 1.00 82.81 116 ASN A CA 1
ATOM 930 C C . ASN A 1 116 ? 6.824 1.293 13.811 1.00 82.81 116 ASN A C 1
ATOM 932 O O . ASN A 1 116 ? 6.746 2.410 13.305 1.00 82.81 116 ASN A O 1
ATOM 936 N N . CYS A 1 117 ? 5.785 0.604 14.257 1.00 84.38 117 CYS A N 1
ATOM 937 C CA . CYS A 1 117 ? 4.448 1.148 14.435 1.00 84.38 117 CYS A CA 1
ATOM 938 C C . CYS A 1 117 ? 3.923 0.666 15.788 1.00 84.38 117 CYS A C 1
ATOM 940 O O . CYS A 1 117 ? 4.382 -0.355 16.318 1.00 84.38 117 CYS A O 1
ATOM 942 N N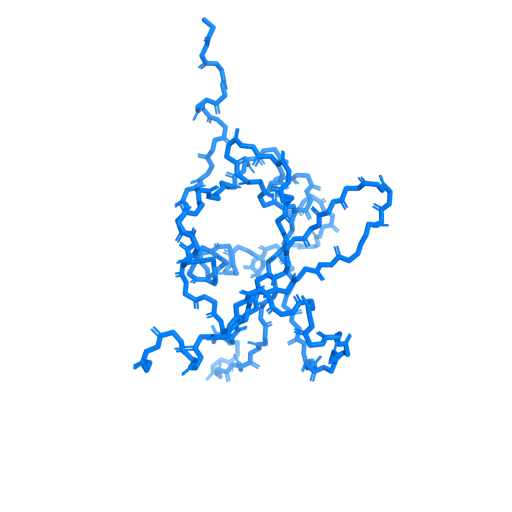 . LEU A 1 118 ? 2.988 1.413 16.353 1.00 87.81 118 LEU A N 1
ATOM 943 C CA . LEU A 1 118 ? 2.249 1.002 17.534 1.00 87.81 118 LEU A CA 1
ATOM 944 C C . LEU A 1 118 ? 1.283 -0.135 17.164 1.00 87.81 118 LEU A C 1
ATOM 946 O O . LEU A 1 118 ? 0.948 -0.337 15.994 1.00 87.81 118 LEU A O 1
ATOM 950 N N . ALA A 1 119 ? 0.851 -0.919 18.151 1.00 86.94 119 ALA A N 1
ATOM 951 C CA . ALA A 1 119 ? -0.031 -2.057 17.888 1.00 86.94 119 ALA A CA 1
ATOM 952 C C . ALA A 1 119 ? -1.409 -1.590 17.387 1.00 86.94 119 ALA A C 1
ATOM 954 O O . ALA A 1 119 ? -1.980 -2.196 16.484 1.00 86.94 119 ALA A O 1
ATOM 955 N N . GLU A 1 120 ? -1.897 -0.482 17.937 1.00 88.25 120 GLU A N 1
ATOM 956 C CA . GLU A 1 120 ? -3.132 0.207 17.569 1.00 88.25 120 GLU A CA 1
ATOM 957 C C . GLU A 1 120 ? -3.097 0.830 16.167 1.00 88.25 120 GLU A C 1
ATOM 959 O O . GLU A 1 120 ? -4.148 1.054 15.572 1.00 88.25 120 GLU A O 1
ATOM 964 N N . GLU A 1 121 ? -1.909 1.068 15.606 1.00 91.69 121 GLU A N 1
ATOM 965 C CA . GLU A 1 121 ? -1.762 1.553 14.231 1.00 91.69 121 GLU A CA 1
ATOM 966 C C . GLU A 1 121 ? -1.959 0.422 13.210 1.00 91.69 121 GLU A C 1
ATOM 968 O O . GLU A 1 121 ? -2.193 0.689 12.034 1.00 91.69 121 GLU A O 1
ATOM 973 N N . VAL A 1 122 ? -1.905 -0.849 13.622 1.00 92.88 122 VAL A N 1
ATOM 974 C CA . VAL A 1 122 ? -2.134 -1.992 12.729 1.00 92.88 122 VAL A CA 1
ATOM 975 C C . VAL A 1 122 ? -3.635 -2.246 12.591 1.00 92.88 122 VAL A C 1
ATOM 977 O O . VAL A 1 122 ? -4.244 -2.970 13.375 1.00 92.88 122 VAL A O 1
ATOM 980 N N . VAL A 1 123 ? -4.230 -1.674 11.545 1.00 93.50 123 VAL A N 1
ATOM 981 C CA . VAL A 1 123 ? -5.667 -1.784 11.239 1.00 93.50 123 VAL A CA 1
ATOM 982 C C . VAL A 1 123 ? -6.024 -3.167 10.679 1.00 93.50 123 VAL A C 1
ATOM 984 O O . VAL A 1 123 ? -7.154 -3.630 10.815 1.00 93.50 123 VAL A O 1
ATOM 987 N N . TYR A 1 124 ? -5.064 -3.849 10.052 1.00 94.94 124 TYR A N 1
ATOM 988 C CA . TYR A 1 124 ? -5.252 -5.190 9.502 1.00 94.94 124 TYR A CA 1
ATOM 989 C C . TYR A 1 124 ? -3.950 -6.002 9.531 1.00 94.94 124 TYR A C 1
ATOM 991 O O . TYR A 1 124 ? -2.892 -5.507 9.136 1.00 94.94 124 TYR A O 1
ATOM 999 N N . ASP A 1 125 ? -4.051 -7.276 9.931 1.00 93.56 125 ASP A N 1
ATOM 1000 C CA . ASP A 1 125 ? -2.997 -8.297 9.822 1.00 93.56 125 ASP A CA 1
ATOM 1001 C C . ASP A 1 125 ? -3.545 -9.500 9.045 1.00 93.56 125 ASP A C 1
ATOM 1003 O O . ASP A 1 125 ? -4.387 -10.254 9.543 1.00 93.56 125 ASP A O 1
ATOM 1007 N N . GLY A 1 126 ? -3.036 -9.714 7.830 1.00 89.06 126 GLY A N 1
ATOM 1008 C CA . GLY A 1 126 ? -3.508 -10.768 6.933 1.00 89.06 126 GLY A CA 1
ATOM 1009 C C . GLY A 1 126 ? -3.282 -12.191 7.441 1.00 89.06 126 GLY A C 1
ATOM 1010 O O . GLY A 1 126 ? -3.894 -13.120 6.925 1.00 89.06 126 GLY A O 1
ATOM 1011 N N . ARG A 1 127 ? -2.457 -12.396 8.478 1.00 87.88 127 ARG A N 1
ATOM 1012 C CA . ARG A 1 127 ? -2.342 -13.707 9.145 1.00 87.88 127 ARG A CA 1
ATOM 1013 C C . ARG A 1 127 ? -3.544 -14.031 10.024 1.00 87.88 127 ARG A C 1
ATOM 1015 O O . ARG A 1 127 ? -3.800 -15.203 10.269 1.00 87.88 127 ARG A O 1
ATOM 1022 N N . LYS A 1 128 ? -4.230 -13.006 10.534 1.00 83.88 128 LYS A N 1
ATOM 1023 C CA . LYS A 1 128 ? -5.372 -13.151 11.446 1.00 83.88 128 LYS A CA 1
ATOM 1024 C C . LYS A 1 128 ? -6.706 -13.200 10.708 1.00 83.88 128 LYS A C 1
ATOM 1026 O O . LYS A 1 128 ? -7.672 -13.698 11.256 1.00 83.88 128 LYS A O 1
ATOM 1031 N N . ALA A 1 129 ? -6.754 -12.719 9.467 1.00 64.88 129 ALA A N 1
ATOM 1032 C CA . ALA A 1 129 ? -7.976 -12.652 8.665 1.00 64.88 129 ALA A CA 1
ATOM 1033 C C . ALA A 1 129 ? -8.487 -14.016 8.145 1.00 64.88 129 ALA A C 1
ATOM 1035 O O . ALA A 1 129 ? -9.553 -14.068 7.540 1.00 64.88 129 ALA A O 1
ATOM 1036 N N . GLY A 1 130 ? -7.723 -15.098 8.340 1.00 55.62 130 GLY A N 1
ATOM 1037 C CA . GLY A 1 130 ? -8.084 -16.471 7.957 1.00 55.62 130 GLY A CA 1
ATOM 1038 C C . GLY A 1 130 ? -8.204 -17.449 9.132 1.00 55.62 130 GLY A C 1
ATOM 1039 O O . GLY A 1 130 ? -8.154 -18.655 8.899 1.00 55.62 130 GLY A O 1
ATOM 1040 N N . GLN A 1 131 ? -8.291 -16.939 10.366 1.00 43.50 131 GLN A N 1
ATOM 1041 C CA . GLN A 1 131 ? -8.672 -17.692 11.570 1.00 43.50 131 GLN A CA 1
ATOM 1042 C C . GLN A 1 131 ? -10.125 -17.380 11.920 1.00 43.50 131 GLN A C 1
ATOM 1044 O O . GLN A 1 131 ? -10.805 -18.312 12.397 1.00 43.50 131 GLN A O 1
#

Foldseek 3Di:
DPPPVVFWPDWAAAPVRAIETEGNCLCCPPQQPPDDPVSNVQSVVCVVVLRVLRHQFQFWFWDDDPPPWIKIWRKDWDWDDDPNDTDIWIKIWIWGPPDHRIYTNYMDTHPDDDDDDDPVRTPDHNVPSVD

Secondary structure (DSSP, 8-state):
---SSTTEEEEEE-TTS-EEEEEHHHHIIIIITTS-HHHHHHHHHHHHHHHHHHHS-SEEEEEP-SSS--EEEEEEEEEEEETTEEEEEEEEEEEETTSSSEEEEEEEEESS------GGGEEEETTTTT-